Protein AF-A0A522X5A1-F1 (afdb_monomer)

Mean predicted aligned error: 7.15 Å

Structure (mmCIF, N/CA/C/O backbone):
data_AF-A0A522X5A1-F1
#
_entry.id   AF-A0A522X5A1-F1
#
loop_
_atom_site.group_PDB
_atom_site.id
_atom_site.type_symbol
_atom_site.label_atom_id
_atom_site.label_alt_id
_atom_site.label_comp_id
_atom_site.label_asym_id
_atom_site.label_entity_id
_atom_site.label_seq_id
_atom_site.pdbx_PDB_ins_code
_atom_site.Cartn_x
_atom_site.Cartn_y
_atom_site.Cartn_z
_atom_site.occupancy
_atom_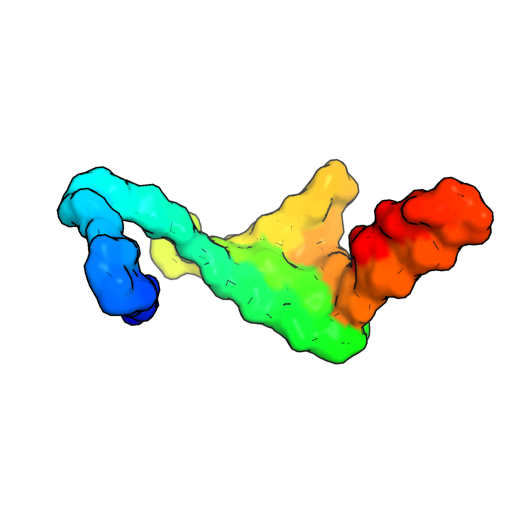site.B_iso_or_equiv
_atom_site.auth_seq_id
_atom_site.auth_comp_id
_atom_site.auth_asym_id
_atom_site.auth_atom_i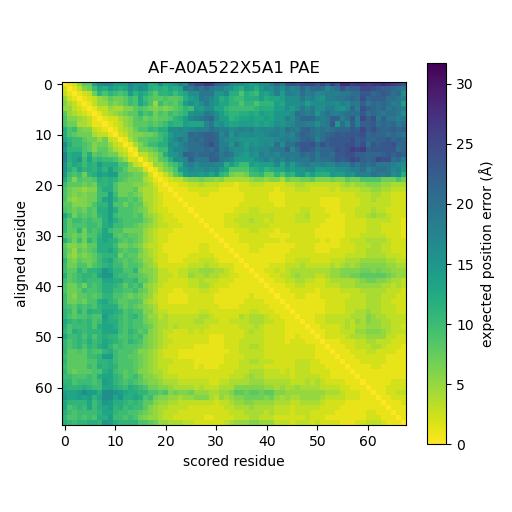d
_atom_site.pdbx_PDB_model_num
ATOM 1 N N . MET A 1 1 ? -11.498 3.612 18.471 1.00 52.53 1 MET A N 1
ATOM 2 C CA . MET A 1 1 ? -10.964 4.930 18.053 1.00 52.53 1 MET A CA 1
ATOM 3 C C . MET A 1 1 ? -11.994 5.617 17.174 1.00 52.53 1 MET A C 1
ATOM 5 O O . MET A 1 1 ? -12.761 4.912 16.530 1.00 52.53 1 MET A O 1
ATOM 9 N N . ALA A 1 2 ? -12.014 6.950 17.141 1.00 56.31 2 ALA A N 1
ATOM 10 C CA . ALA A 1 2 ? -12.749 7.691 16.118 1.00 56.31 2 ALA A CA 1
ATOM 11 C C . ALA A 1 2 ? -11.891 7.783 14.846 1.00 56.31 2 ALA A C 1
ATOM 13 O O . ALA A 1 2 ? -10.696 8.061 14.935 1.00 56.31 2 ALA A O 1
ATOM 14 N N . LEU A 1 3 ? -12.489 7.541 13.680 1.00 62.88 3 LEU A N 1
ATOM 15 C CA . LEU A 1 3 ? -11.857 7.809 12.388 1.00 62.88 3 LEU A CA 1
ATOM 16 C C . LEU A 1 3 ? -12.078 9.284 12.042 1.00 62.88 3 LEU A C 1
ATOM 18 O O . LEU A 1 3 ? -13.215 9.754 12.097 1.00 62.88 3 LEU A O 1
ATOM 22 N N . LEU A 1 4 ? -11.020 10.005 11.665 1.00 64.94 4 LEU A N 1
ATOM 23 C CA . LEU A 1 4 ? -11.154 11.373 11.166 1.00 64.94 4 LEU A CA 1
ATOM 24 C C . LEU A 1 4 ? -11.822 11.336 9.785 1.00 64.94 4 LEU A C 1
ATOM 26 O O . LEU A 1 4 ? -11.205 10.954 8.792 1.00 64.94 4 LEU A O 1
ATOM 30 N N . GLN A 1 5 ? -13.100 11.707 9.726 1.00 66.38 5 GLN A N 1
ATOM 31 C CA . GLN A 1 5 ? -13.865 11.720 8.483 1.00 66.38 5 GLN A CA 1
ATOM 32 C C . GLN A 1 5 ? -13.558 12.984 7.676 1.00 66.38 5 GLN A C 1
ATOM 34 O O . GLN A 1 5 ? -14.236 14.000 7.800 1.00 66.38 5 GLN A O 1
ATOM 39 N N . ILE A 1 6 ? -12.544 12.898 6.817 1.00 71.69 6 ILE A N 1
ATOM 40 C CA . ILE A 1 6 ? -12.338 13.860 5.730 1.00 71.69 6 ILE A CA 1
ATOM 41 C C . ILE A 1 6 ? -13.304 13.497 4.589 1.00 71.69 6 ILE A C 1
ATOM 43 O O . ILE A 1 6 ? -13.567 12.317 4.323 1.00 71.69 6 ILE A O 1
ATOM 47 N N . SER A 1 7 ? -13.922 14.495 3.961 1.00 73.88 7 SER A N 1
ATOM 48 C CA . SER A 1 7 ? -14.798 14.348 2.790 1.00 73.88 7 SER A CA 1
ATOM 49 C C . SER A 1 7 ? -14.809 15.656 2.009 1.00 73.88 7 SER A C 1
ATOM 51 O O . SER A 1 7 ? -14.775 16.727 2.613 1.00 73.88 7 SER A O 1
ATOM 53 N N . GLU A 1 8 ? -14.865 15.563 0.683 1.00 82.50 8 GLU A N 1
ATOM 54 C CA . GLU A 1 8 ? -14.934 16.737 -0.188 1.00 82.50 8 GLU A CA 1
ATOM 55 C C . GLU A 1 8 ? -16.234 17.536 0.027 1.00 82.50 8 GLU A C 1
ATOM 57 O O . GLU A 1 8 ? -17.254 16.957 0.431 1.00 82.50 8 GLU A O 1
ATOM 62 N N . PRO A 1 9 ? -16.246 18.853 -0.264 1.00 77.88 9 PRO A N 1
ATOM 63 C CA . PRO A 1 9 ? -17.445 19.680 -0.162 1.00 77.88 9 PRO A CA 1
ATOM 64 C C . PRO A 1 9 ? -18.637 19.073 -0.919 1.00 77.88 9 PRO A C 1
ATOM 66 O O . PRO A 1 9 ? -18.587 18.853 -2.125 1.00 77.88 9 PRO A O 1
ATOM 69 N N . GLY A 1 10 ? -19.722 18.791 -0.194 1.00 76.56 10 GLY A N 1
ATOM 70 C CA . GLY A 1 10 ? -20.937 18.172 -0.740 1.00 76.56 10 GLY A CA 1
ATOM 71 C C . GLY A 1 10 ? -20.931 16.637 -0.826 1.00 76.56 10 GLY A C 1
ATOM 72 O O . GLY A 1 10 ? -21.993 16.061 -1.041 1.00 76.56 10 GLY A O 1
ATOM 73 N N . LEU A 1 11 ? -19.801 15.957 -0.589 1.00 76.69 11 LEU A N 1
ATOM 74 C CA . LEU A 1 11 ? -19.674 14.488 -0.661 1.00 76.69 11 LEU A CA 1
ATOM 75 C C . LEU A 1 11 ? -19.633 13.806 0.722 1.00 76.69 11 LEU A C 1
ATOM 77 O O . LEU A 1 11 ? -18.935 12.811 0.934 1.00 76.69 11 LEU A O 1
ATOM 81 N N . SER A 1 12 ? -20.402 14.326 1.682 1.00 69.81 12 SER A N 1
ATOM 82 C CA . SER A 1 12 ? -20.605 13.653 2.972 1.00 69.81 12 SER A CA 1
ATOM 83 C C . SER A 1 12 ? -21.519 12.432 2.807 1.00 69.81 12 SER A C 1
ATOM 85 O O . SER A 1 12 ? -22.569 12.509 2.172 1.00 69.81 12 SER A O 1
ATOM 87 N N . THR A 1 13 ? -21.127 11.289 3.374 1.00 65.56 13 THR A N 1
ATOM 88 C CA . THR A 1 13 ? -21.873 10.021 3.256 1.00 65.56 13 THR A CA 1
ATOM 89 C C . THR A 1 13 ? -23.047 9.947 4.228 1.00 65.56 13 THR A C 1
ATOM 91 O O . THR A 1 13 ? -22.986 10.500 5.324 1.00 65.56 13 THR A O 1
ATOM 94 N N . ALA A 1 14 ? -24.087 9.187 3.868 1.00 65.56 14 ALA A N 1
ATOM 95 C CA . ALA A 1 14 ? -25.248 8.964 4.728 1.00 65.56 14 ALA A CA 1
ATOM 96 C C . ALA A 1 14 ? -24.845 8.397 6.113 1.00 65.56 14 ALA A C 1
ATOM 98 O O . ALA A 1 14 ? -23.979 7.518 6.182 1.00 65.56 14 ALA A O 1
ATOM 99 N N . PRO A 1 15 ? -25.492 8.826 7.217 1.00 60.47 15 PRO A N 1
ATOM 100 C CA . PRO A 1 15 ? -25.030 8.584 8.594 1.00 60.47 15 PRO A CA 1
ATOM 101 C C . PRO A 1 15 ? -25.089 7.121 9.072 1.00 60.47 15 PRO A C 1
ATOM 103 O O . PRO A 1 15 ? -24.713 6.829 10.205 1.00 60.47 15 PRO A O 1
ATOM 106 N N . HIS A 1 16 ? -25.555 6.194 8.233 1.00 61.91 16 HIS A N 1
ATOM 107 C CA . HIS A 1 16 ? -25.637 4.757 8.529 1.00 61.91 16 HIS A CA 1
ATOM 108 C C . HIS A 1 16 ? -24.690 3.913 7.661 1.00 61.91 16 HIS A C 1
ATOM 110 O O . HIS A 1 16 ? -24.671 2.687 7.765 1.00 61.91 16 HIS A O 1
ATOM 116 N N . GLN A 1 17 ? -23.890 4.548 6.798 1.00 64.38 17 GLN A N 1
ATOM 117 C CA . GLN A 1 17 ? -22.951 3.851 5.929 1.00 64.38 17 GLN A CA 1
ATOM 118 C C . GLN A 1 17 ? -21.660 3.524 6.695 1.00 64.38 17 GLN A C 1
ATOM 120 O O . GLN A 1 17 ? -20.812 4.390 6.913 1.00 64.38 17 GLN A O 1
ATOM 125 N N . HIS A 1 18 ? -21.495 2.258 7.087 1.00 62.31 18 HIS A N 1
ATOM 126 C CA . HIS A 1 18 ? -20.251 1.746 7.671 1.00 62.31 18 HIS A CA 1
ATOM 127 C C . HIS A 1 18 ? -19.093 1.838 6.655 1.00 62.31 18 HIS A C 1
ATOM 129 O O . HIS A 1 18 ? -18.828 0.892 5.913 1.00 62.31 18 HIS A O 1
ATOM 135 N N . ARG A 1 19 ? -18.375 2.971 6.629 1.00 65.75 19 ARG A N 1
ATOM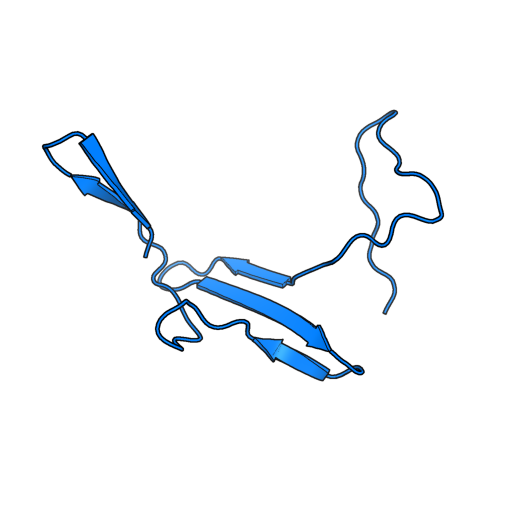 136 C CA . ARG A 1 19 ? -17.073 3.077 5.950 1.00 65.75 19 ARG A CA 1
ATOM 137 C C . ARG A 1 19 ? -16.086 2.128 6.643 1.00 65.75 19 ARG A C 1
ATOM 139 O O . ARG A 1 19 ? -15.696 2.375 7.783 1.00 65.75 19 ARG A O 1
ATOM 146 N N . LEU A 1 20 ? -15.683 1.055 5.963 1.00 81.56 20 LEU A N 1
ATOM 147 C CA . LEU A 1 20 ? -14.522 0.257 6.365 1.00 81.56 20 LEU A CA 1
ATOM 148 C C . LEU A 1 20 ? -13.252 1.112 6.249 1.00 81.56 20 LEU A C 1
ATOM 150 O O . LEU A 1 20 ? -13.177 2.001 5.401 1.00 81.56 20 LEU A O 1
ATOM 154 N N . ALA A 1 21 ? -12.257 0.837 7.091 1.00 86.62 21 ALA A N 1
ATOM 155 C CA . ALA A 1 21 ? -10.993 1.563 7.101 1.00 86.62 21 ALA A CA 1
ATOM 156 C C . ALA A 1 21 ? -9.796 0.615 7.231 1.00 86.62 21 ALA A C 1
ATOM 158 O O . ALA A 1 21 ? -9.847 -0.401 7.933 1.00 86.62 21 ALA A O 1
ATOM 159 N N . VAL A 1 22 ? -8.707 1.000 6.573 1.00 94.00 22 VAL A N 1
ATOM 160 C CA . VAL A 1 22 ? -7.387 0.380 6.674 1.00 94.00 22 VAL A CA 1
ATOM 161 C C . VAL A 1 22 ? -6.350 1.465 6.956 1.00 94.00 22 VAL A C 1
ATOM 163 O O . VAL A 1 22 ? -6.502 2.601 6.508 1.00 94.00 22 VAL A O 1
ATOM 166 N N . GLY A 1 23 ? -5.306 1.119 7.701 1.00 94.56 23 GLY A N 1
ATOM 167 C CA . GLY A 1 23 ? -4.036 1.830 7.643 1.00 94.56 23 GLY A CA 1
ATOM 168 C C . GLY A 1 23 ? -3.215 1.261 6.490 1.00 94.56 23 GLY A C 1
ATOM 169 O O . GLY A 1 23 ? -3.219 0.048 6.282 1.00 94.56 23 GLY A O 1
ATOM 170 N N . ILE A 1 24 ? -2.530 2.125 5.750 1.00 96.62 24 ILE A N 1
ATOM 171 C CA . ILE A 1 24 ? -1.586 1.733 4.702 1.00 96.62 24 ILE A CA 1
ATOM 172 C C . ILE A 1 24 ? -0.248 2.364 5.069 1.00 96.62 24 ILE A C 1
ATOM 174 O O . ILE A 1 24 ? -0.190 3.575 5.286 1.00 96.62 24 ILE A O 1
ATOM 178 N N . ASP A 1 25 ? 0.799 1.550 5.150 1.00 97.06 25 ASP A N 1
ATOM 179 C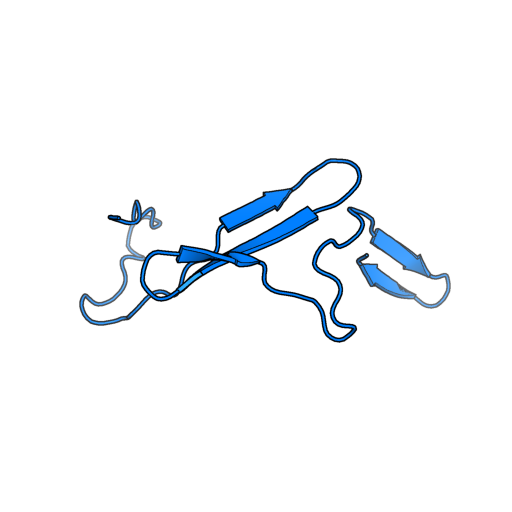 CA . ASP A 1 25 ? 2.175 2.038 5.193 1.00 97.06 25 ASP A CA 1
ATOM 180 C C . ASP A 1 25 ? 2.738 1.974 3.772 1.00 97.06 25 ASP A C 1
ATOM 182 O O . ASP A 1 25 ? 2.733 0.908 3.154 1.00 97.06 25 ASP A O 1
ATOM 186 N N . LEU A 1 26 ? 3.167 3.122 3.248 1.00 97.38 26 LEU A N 1
ATOM 187 C CA . LEU A 1 26 ? 3.702 3.287 1.894 1.00 97.38 26 LEU A CA 1
ATOM 188 C C . LEU A 1 26 ? 5.211 3.535 1.975 1.00 97.38 26 LEU A C 1
ATOM 190 O O . LEU A 1 26 ? 5.710 4.611 1.637 1.00 97.38 26 LEU A O 1
ATOM 194 N N . GLY A 1 27 ? 5.933 2.537 2.485 1.00 97.31 27 GLY A N 1
ATOM 195 C CA . GLY A 1 27 ? 7.387 2.573 2.600 1.00 97.31 27 GLY A CA 1
ATOM 196 C C . GLY A 1 27 ? 8.082 2.564 1.235 1.00 97.31 27 GLY A C 1
ATOM 197 O O . GLY A 1 27 ? 7.520 2.158 0.220 1.00 97.31 27 GLY A O 1
ATOM 198 N N . THR A 1 28 ? 9.344 2.994 1.193 1.00 97.69 28 THR A N 1
ATOM 199 C CA . THR A 1 28 ? 10.116 3.120 -0.059 1.00 97.69 28 THR A CA 1
ATOM 200 C C . THR A 1 28 ? 10.536 1.786 -0.676 1.00 97.69 28 THR A C 1
ATOM 202 O O . THR A 1 28 ? 10.683 1.708 -1.891 1.00 97.69 28 THR A O 1
ATOM 205 N N . THR A 1 29 ? 10.732 0.746 0.139 1.00 97.88 29 THR A N 1
ATOM 206 C CA . THR A 1 29 ? 11.144 -0.596 -0.323 1.00 97.88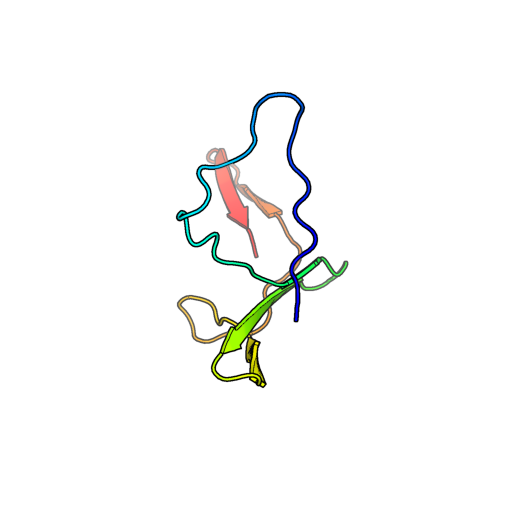 29 THR A CA 1
ATOM 207 C C . THR A 1 29 ? 9.986 -1.589 -0.311 1.00 97.88 29 THR A C 1
ATOM 209 O O . THR A 1 29 ? 9.865 -2.401 -1.222 1.00 97.88 29 THR A O 1
ATOM 212 N N . ASN A 1 30 ? 9.138 -1.531 0.719 1.00 98.12 30 ASN A N 1
ATOM 213 C CA . ASN A 1 30 ? 7.956 -2.373 0.881 1.00 98.12 30 ASN A CA 1
ATOM 214 C C . ASN A 1 30 ? 6.816 -1.548 1.489 1.00 98.12 30 ASN A C 1
ATOM 216 O O . ASN A 1 30 ? 7.070 -0.595 2.228 1.00 98.12 30 ASN A O 1
ATOM 220 N N . SER A 1 31 ? 5.587 -1.974 1.224 1.00 98.25 31 SER A N 1
ATOM 221 C CA . SER A 1 31 ? 4.338 -1.440 1.761 1.00 98.25 31 SER A CA 1
ATOM 222 C C . SER A 1 31 ? 3.551 -2.542 2.482 1.00 98.25 31 SER A C 1
ATOM 224 O O . SER A 1 31 ? 3.747 -3.731 2.211 1.00 98.25 31 SER A O 1
ATOM 226 N N . LEU A 1 32 ? 2.636 -2.161 3.378 1.00 97.75 32 LEU A N 1
ATOM 227 C CA . LEU A 1 32 ? 1.671 -3.085 3.993 1.00 97.75 32 LEU A CA 1
ATOM 228 C C . LEU A 1 32 ? 0.303 -2.430 4.199 1.00 97.75 32 LEU A C 1
ATOM 230 O O . LEU A 1 32 ? 0.184 -1.205 4.265 1.00 97.75 32 LEU A O 1
ATOM 234 N N . VAL A 1 33 ? -0.729 -3.259 4.363 1.00 97.44 33 VAL A N 1
ATOM 235 C CA . VAL A 1 33 ? -2.091 -2.824 4.706 1.00 97.44 33 VAL A CA 1
ATOM 236 C C . VAL A 1 33 ? -2.521 -3.494 6.009 1.00 97.44 33 VAL A C 1
ATOM 238 O O . VAL A 1 33 ? -2.377 -4.701 6.169 1.00 97.44 33 VAL A O 1
ATOM 241 N N . ALA A 1 34 ? -3.082 -2.734 6.947 1.00 96.94 34 ALA A N 1
ATOM 242 C CA . ALA A 1 34 ? -3.562 -3.244 8.230 1.00 96.94 34 ALA A CA 1
ATOM 243 C C . ALA A 1 34 ? -4.955 -2.702 8.578 1.00 96.94 34 ALA A C 1
ATOM 245 O O . ALA A 1 34 ? -5.381 -1.655 8.096 1.00 96.94 34 ALA A O 1
ATOM 246 N N . THR A 1 35 ? -5.684 -3.390 9.453 1.00 95.06 35 THR A N 1
ATOM 247 C CA . THR A 1 35 ? -6.972 -2.917 9.986 1.00 95.06 35 THR A CA 1
ATOM 248 C C . THR A 1 35 ? -7.141 -3.316 11.452 1.00 95.06 35 THR A C 1
ATOM 250 O O . THR A 1 35 ? -6.384 -4.135 11.970 1.00 95.06 35 THR A O 1
ATOM 253 N N . VAL A 1 36 ? -8.126 -2.744 12.145 1.00 92.69 36 VAL A N 1
ATOM 254 C CA . VAL A 1 36 ? -8.402 -3.060 13.554 1.00 92.69 36 VAL A CA 1
ATOM 255 C C . VAL A 1 36 ? -9.573 -4.037 13.641 1.00 92.69 36 VAL A C 1
ATOM 257 O O . VAL A 1 36 ? -10.710 -3.680 13.335 1.00 92.69 36 VAL A O 1
ATOM 260 N N . ARG A 1 37 ? -9.313 -5.266 14.099 1.00 89.62 37 A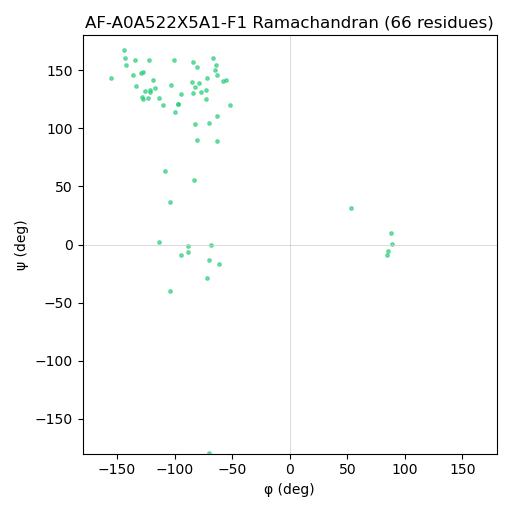RG A N 1
ATOM 261 C CA . ARG A 1 37 ? -10.330 -6.304 14.346 1.00 89.62 37 ARG A CA 1
ATOM 262 C C . ARG A 1 37 ? -10.406 -6.578 15.846 1.00 89.62 37 ARG A C 1
ATOM 264 O O . ARG A 1 37 ? -9.390 -6.843 16.475 1.00 89.62 37 ARG A O 1
ATOM 271 N N . HIS A 1 38 ? -11.600 -6.481 16.431 1.00 90.75 38 HIS A N 1
ATOM 272 C CA . HIS A 1 38 ? -11.831 -6.680 17.876 1.00 90.75 38 HIS A CA 1
ATOM 273 C C . HIS A 1 38 ? -10.925 -5.826 18.795 1.00 90.75 38 HIS A C 1
ATOM 275 O O . HIS A 1 38 ? -10.564 -6.243 19.890 1.00 90.75 38 HIS A O 1
ATOM 281 N N . GLY A 1 39 ? -10.539 -4.625 18.343 1.00 89.31 39 GLY A N 1
ATOM 282 C CA . GLY A 1 39 ? -9.624 -3.726 19.062 1.00 89.31 39 GLY A CA 1
ATOM 283 C C . GLY A 1 39 ? -8.128 -3.989 18.836 1.00 89.31 39 GLY A C 1
ATOM 284 O O . GLY A 1 39 ? -7.316 -3.179 19.270 1.00 89.31 39 GLY A O 1
ATOM 285 N N . ILE A 1 40 ? -7.761 -5.057 18.121 1.00 93.00 40 ILE A N 1
ATOM 286 C CA . ILE A 1 40 ? -6.375 -5.452 17.831 1.00 93.00 40 ILE A CA 1
ATOM 287 C C . ILE A 1 40 ? -6.020 -5.073 16.385 1.00 93.00 40 ILE A C 1
ATOM 289 O O . ILE A 1 40 ? -6.818 -5.278 15.471 1.00 93.00 40 ILE A O 1
ATOM 293 N N . SER A 1 41 ? -4.821 -4.532 16.161 1.00 93.38 41 SER A N 1
ATOM 294 C CA . SER A 1 41 ? -4.270 -4.285 14.822 1.00 93.38 41 SER A CA 1
ATOM 295 C C . SER A 1 41 ? -3.847 -5.595 14.152 1.00 93.38 41 SER A C 1
ATOM 297 O O . SER A 1 41 ? -3.034 -6.333 14.705 1.00 93.38 41 SER A O 1
ATOM 299 N N . VAL A 1 42 ? -4.364 -5.861 12.954 1.00 96.25 42 VAL A N 1
ATOM 300 C CA . VAL A 1 4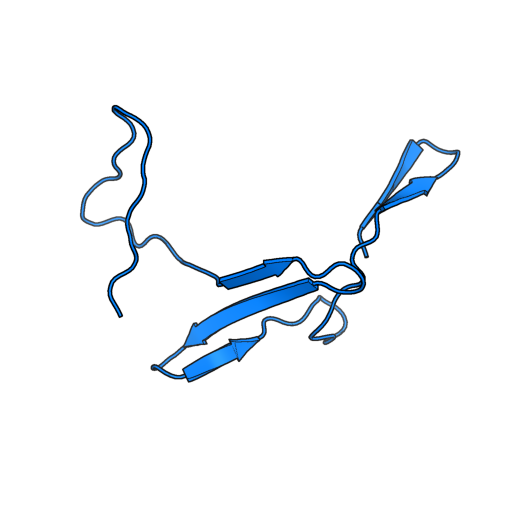2 ? -4.090 -7.068 12.162 1.00 96.25 42 VAL A CA 1
ATOM 301 C C . VAL A 1 42 ? -3.670 -6.652 10.752 1.00 96.25 42 VAL A C 1
ATOM 303 O O . VAL A 1 42 ? -4.384 -5.885 10.102 1.00 96.25 42 VAL A O 1
ATOM 306 N N . VAL A 1 43 ? -2.523 -7.149 10.287 1.00 97.25 43 VAL A N 1
ATOM 307 C CA . VAL A 1 43 ? -2.057 -6.973 8.901 1.00 97.25 43 VAL A CA 1
ATOM 308 C C . VAL A 1 43 ? -2.914 -7.831 7.964 1.00 97.25 43 VAL A C 1
ATOM 310 O O . VAL A 1 43 ? -3.367 -8.913 8.340 1.00 97.25 43 VAL A O 1
ATOM 313 N N . LEU A 1 44 ? -3.191 -7.321 6.768 1.00 96.50 44 LEU A N 1
ATOM 314 C CA . LEU A 1 44 ? -3.874 -8.042 5.702 1.00 96.50 44 LEU A CA 1
ATOM 315 C C . LEU A 1 44 ? -2.816 -8.613 4.758 1.00 96.50 44 LEU A C 1
ATOM 317 O O . LEU A 1 44 ? -2.025 -7.858 4.200 1.00 96.50 44 LEU A O 1
ATOM 321 N N . ASN A 1 45 ? -2.810 -9.934 4.601 1.00 96.94 45 ASN A N 1
ATOM 322 C CA . ASN A 1 45 ? -1.878 -10.615 3.709 1.00 96.94 45 ASN A CA 1
ATOM 323 C C . ASN A 1 45 ? -2.400 -10.607 2.260 1.00 96.94 45 ASN A C 1
ATOM 325 O O . ASN A 1 45 ? -3.610 -10.492 2.040 1.00 96.94 45 ASN A O 1
ATOM 329 N N . ASP A 1 46 ? -1.490 -10.760 1.297 1.00 93.94 46 ASP A N 1
ATOM 330 C CA . ASP A 1 46 ? -1.802 -10.994 -0.120 1.00 93.94 46 ASP A CA 1
ATOM 331 C C . ASP A 1 46 ? -2.403 -12.399 -0.367 1.00 93.94 46 ASP A C 1
ATOM 333 O O . ASP A 1 46 ? -2.559 -13.215 0.551 1.00 93.94 46 ASP A O 1
ATOM 337 N N . GLU A 1 47 ? -2.715 -12.711 -1.626 1.00 93.56 47 GLU A N 1
ATOM 338 C CA . GLU A 1 47 ? -3.197 -14.029 -2.061 1.00 93.56 47 GLU A CA 1
ATOM 339 C C . GLU A 1 47 ? -2.211 -15.191 -1.816 1.00 93.56 47 GLU A C 1
ATOM 341 O O . GLU A 1 47 ? -2.630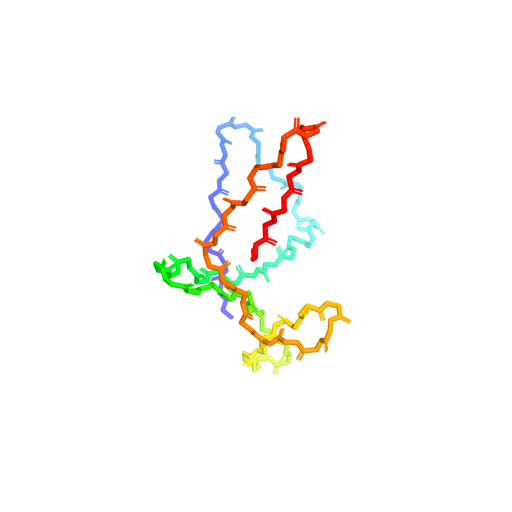 -16.351 -1.802 1.00 93.56 47 GLU A O 1
ATOM 346 N N . ASN A 1 48 ? -0.928 -14.900 -1.580 1.00 93.88 48 ASN A N 1
ATOM 347 C CA . ASN A 1 48 ? 0.124 -15.874 -1.280 1.00 93.88 48 ASN A CA 1
ATOM 348 C C . ASN A 1 48 ? 0.337 -16.073 0.235 1.00 93.88 48 ASN A C 1
ATOM 350 O O . ASN A 1 48 ? 1.071 -16.975 0.645 1.00 93.88 48 ASN A O 1
ATOM 354 N N . GLY A 1 49 ? -0.288 -15.245 1.080 1.00 95.81 49 GLY A N 1
ATOM 355 C CA . GLY A 1 49 ? -0.080 -15.225 2.528 1.00 95.81 49 GLY A CA 1
ATOM 356 C C . GLY A 1 49 ? 1.062 -14.313 3.004 1.00 95.81 49 GLY A C 1
ATOM 357 O O . GLY A 1 49 ? 1.388 -14.343 4.192 1.00 95.81 49 GLY A O 1
ATOM 358 N N . SER A 1 50 ? 1.633 -13.480 2.136 1.00 95.62 50 SER A N 1
ATOM 359 C CA . SER A 1 50 ? 2.664 -12.479 2.434 1.00 95.62 50 SER A CA 1
ATOM 360 C C . SER A 1 50 ? 2.068 -11.243 3.113 1.00 95.62 50 SER A C 1
ATOM 362 O O . SER A 1 50 ? 1.100 -10.667 2.630 1.00 95.62 50 SER A O 1
ATOM 364 N N . ALA A 1 51 ? 2.668 -10.793 4.217 1.00 96.31 51 ALA A N 1
ATOM 365 C CA . ALA A 1 51 ? 2.226 -9.608 4.969 1.00 96.31 51 ALA A CA 1
ATOM 366 C C . ALA A 1 51 ? 2.848 -8.275 4.486 1.00 96.31 51 ALA A C 1
ATOM 368 O O . ALA A 1 51 ? 2.491 -7.212 4.988 1.00 96.31 51 ALA A O 1
ATOM 369 N N . MET A 1 52 ? 3.803 -8.336 3.553 1.00 96.94 52 MET A N 1
ATOM 370 C CA . MET A 1 52 ? 4.551 -7.200 3.001 1.00 96.94 52 MET A CA 1
ATOM 371 C C . MET A 1 52 ? 4.588 -7.340 1.479 1.00 96.94 52 MET A C 1
ATOM 373 O O . MET A 1 52 ? 4.867 -8.434 0.988 1.00 96.94 52 MET A O 1
ATOM 377 N N . LEU A 1 53 ? 4.365 -6.245 0.754 1.00 96.44 53 LEU A N 1
ATOM 378 C CA . LEU A 1 53 ? 4.456 -6.187 -0.708 1.00 96.44 53 LEU A CA 1
ATOM 379 C C . LEU A 1 53 ? 5.583 -5.219 -1.113 1.00 96.44 53 LEU A C 1
ATOM 381 O O . LEU A 1 53 ? 5.640 -4.127 -0.541 1.00 96.44 53 LEU A O 1
ATOM 385 N N . PRO A 1 54 ? 6.468 -5.546 -2.071 1.00 97.50 54 PRO A N 1
ATOM 386 C CA . PRO A 1 54 ? 7.470 -4.601 -2.560 1.00 97.50 54 PRO A CA 1
ATOM 387 C C . PRO A 1 54 ? 6.839 -3.323 -3.131 1.00 97.50 54 PRO A C 1
ATOM 389 O O . PRO A 1 54 ? 5.822 -3.358 -3.821 1.00 97.50 54 PRO A O 1
ATOM 392 N N . SER A 1 55 ? 7.457 -2.170 -2.876 1.00 97.94 55 SER A N 1
ATOM 393 C CA . SER A 1 55 ? 6.963 -0.863 -3.344 1.00 97.94 55 SER A CA 1
ATOM 394 C C . SER A 1 55 ? 7.396 -0.578 -4.787 1.00 97.94 55 SER A C 1
ATOM 396 O O . SER A 1 55 ? 8.060 0.420 -5.073 1.00 97.94 55 SER A O 1
ATOM 398 N N . VAL A 1 56 ? 7.068 -1.496 -5.699 1.00 97.62 56 VAL A N 1
ATOM 399 C CA . VAL A 1 56 ? 7.571 -1.531 -7.080 1.00 97.62 56 VAL A CA 1
ATOM 400 C C . VAL A 1 56 ? 6.413 -1.623 -8.077 1.00 97.62 56 VAL A C 1
ATOM 402 O O . VAL A 1 56 ? 5.370 -2.214 -7.802 1.00 97.62 56 VAL A O 1
ATOM 405 N N . VAL A 1 57 ? 6.604 -1.028 -9.258 1.00 98.00 57 VAL A N 1
ATOM 406 C CA . VAL A 1 57 ? 5.737 -1.214 -10.428 1.00 98.00 57 VAL A CA 1
ATOM 407 C C . VAL A 1 57 ? 6.606 -1.610 -11.616 1.00 98.00 57 VAL A C 1
ATOM 409 O O . VAL A 1 57 ? 7.550 -0.900 -11.969 1.00 98.00 57 VAL A O 1
ATOM 412 N N . ARG A 1 58 ? 6.278 -2.735 -12.251 1.00 98.19 58 ARG A N 1
ATOM 413 C CA . ARG A 1 58 ? 6.953 -3.253 -13.444 1.00 98.19 58 ARG A CA 1
ATOM 414 C C . ARG A 1 58 ? 6.033 -3.129 -14.653 1.00 98.19 58 ARG A C 1
ATOM 416 O O . ARG A 1 58 ? 4.986 -3.765 -14.707 1.00 98.19 58 ARG A O 1
ATOM 423 N N . TYR A 1 59 ? 6.486 -2.378 -15.650 1.00 98.25 59 TYR A N 1
ATOM 424 C CA . TYR A 1 59 ? 5.887 -2.334 -16.983 1.00 98.25 59 TYR A CA 1
ATOM 425 C C . TYR A 1 59 ? 6.614 -3.332 -17.893 1.00 98.25 59 TYR A C 1
ATOM 427 O O . TYR A 1 59 ? 7.847 -3.344 -17.947 1.00 98.25 59 TYR A O 1
ATOM 435 N N . ALA A 1 60 ? 5.866 -4.191 -18.578 1.00 98.19 60 ALA A N 1
ATOM 436 C CA . ALA A 1 60 ? 6.381 -5.201 -19.495 1.00 98.19 60 ALA A CA 1
ATOM 437 C C . ALA A 1 60 ? 6.261 -4.748 -20.964 1.00 98.19 60 ALA A C 1
ATOM 439 O O . ALA A 1 60 ? 5.484 -3.857 -21.303 1.00 98.19 60 ALA A O 1
ATOM 440 N N . ALA A 1 61 ? 7.062 -5.351 -21.849 1.00 97.94 61 ALA A N 1
ATOM 441 C CA . ALA A 1 61 ? 7.173 -4.942 -23.256 1.00 97.94 61 ALA A CA 1
ATOM 442 C C . ALA A 1 61 ? 5.918 -5.241 -24.107 1.00 97.94 61 ALA A C 1
ATOM 444 O O . ALA A 1 61 ? 5.787 -4.722 -25.211 1.00 97.94 61 ALA A O 1
ATOM 445 N N . ASP A 1 62 ? 5.005 -6.060 -23.587 1.00 97.69 62 ASP A N 1
ATOM 446 C CA . ASP A 1 62 ? 3.675 -6.359 -24.129 1.00 97.69 62 ASP A CA 1
ATOM 447 C C . ASP A 1 62 ? 2.585 -5.381 -23.636 1.00 97.69 62 ASP A C 1
ATOM 449 O O . ASP A 1 62 ? 1.426 -5.497 -24.030 1.00 97.69 62 ASP A O 1
ATOM 453 N N . GLY A 1 63 ? 2.945 -4.415 -22.782 1.00 97.56 63 GLY A N 1
ATOM 454 C CA . GLY A 1 63 ? 2.016 -3.491 -22.128 1.00 97.56 63 GLY A CA 1
ATOM 455 C C . GLY A 1 63 ? 1.449 -4.002 -20.798 1.00 97.56 63 GLY A C 1
ATOM 456 O O . GLY A 1 63 ? 0.673 -3.285 -20.165 1.00 97.56 6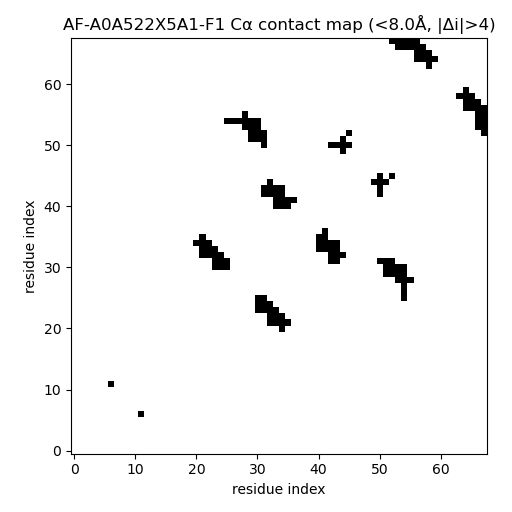3 GLY A O 1
ATOM 457 N N . GLY A 1 64 ? 1.834 -5.200 -20.344 1.00 98.25 64 GLY A N 1
ATOM 458 C CA . GLY A 1 64 ? 1.451 -5.718 -19.033 1.00 98.25 64 GLY A CA 1
ATOM 459 C C . GLY A 1 64 ? 2.005 -4.871 -17.881 1.00 98.25 64 GLY A C 1
ATOM 460 O O . GLY A 1 64 ? 3.115 -4.342 -17.956 1.00 98.25 64 GLY A O 1
ATOM 461 N N . VAL A 1 65 ? 1.242 -4.769 -16.790 1.00 98.25 65 VAL A N 1
ATOM 462 C CA . VAL A 1 65 ? 1.652 -4.078 -15.558 1.00 98.25 65 VAL A CA 1
ATOM 463 C C . VAL A 1 65 ? 1.605 -5.059 -14.391 1.00 98.25 65 VAL A C 1
ATOM 465 O O . VAL A 1 65 ? 0.610 -5.753 -14.198 1.00 98.25 65 VAL A O 1
ATOM 468 N N . THR A 1 66 ? 2.677 -5.104 -13.606 1.00 96.94 66 THR A N 1
ATOM 469 C CA . THR A 1 66 ? 2.754 -5.819 -12.324 1.00 96.94 66 THR A CA 1
ATOM 470 C C . THR A 1 66 ? 3.041 -4.804 -11.219 1.00 96.94 66 THR A C 1
ATOM 472 O O . THR A 1 66 ? 3.807 -3.865 -11.438 1.00 96.94 66 THR A O 1
ATOM 475 N N . VAL A 1 67 ? 2.422 -4.975 -10.052 1.00 95.81 67 VAL A N 1
ATOM 476 C CA . VAL A 1 67 ? 2.641 -4.152 -8.852 1.00 95.81 67 VAL A CA 1
ATOM 477 C C . VAL A 1 67 ? 2.986 -5.100 -7.708 1.00 95.81 67 VAL A C 1
ATOM 479 O O . VAL A 1 67 ? 2.289 -6.101 -7.541 1.00 95.81 67 VAL A O 1
ATOM 482 N N . GLY A 1 68 ? 4.051 -4.790 -6.965 1.00 91.50 68 GLY A N 1
ATOM 483 C CA . GLY A 1 68 ? 4.774 -5.756 -6.125 1.00 91.50 68 GLY A CA 1
ATOM 484 C C . GLY A 1 68 ? 6.030 -6.312 -6.789 1.00 91.50 68 GLY A C 1
ATOM 485 O O . GLY A 1 68 ? 6.315 -5.932 -7.949 1.00 91.50 68 GLY A O 1
#

Nearest PDB structures (foldseek):
  6p2u-assembly1_A  TM=9.749E-01  e=3.212E-04  Homo sapiens
  7n46-assembly1_A  TM=9.362E-01  e=5.827E-04  Escherichia coli K-12
  7rax-assembly1_A  TM=8.649E-01  e=4.076E-04  Escherichia coli K-12
  5ey4-assembly1_A  TM=9.163E-01  e=1.122E-03  Homo sapiens
  6dfo-assembly1_A  TM=9.194E-01  e=1.511E-03  Homo sapiens

Solvent-accessible surface area (backbone atoms only — not comparable to full-atom values): 4552 Å² total; per-residue (Å²): 132,86,78,87,82,81,64,60,95,91,58,73,74,65,97,80,65,84,77,83,74,68,53,73,49,83,42,83,66,41,24,38,41,29,34,73,55,98,87,40,83,42,74,51,53,50,101,86,67,45,62,65,40,46,55,42,75,46,80,45,98,87,70,49,77,45,75,75

Secondary structure (DSSP, 8-state):
--------TT-PPPTT------EEEE-SSEEEEEEEETTEEEEEP-TTS-S-EES-EEE-TTS-EEE-

Foldseek 3Di:
DDDDDDDPVPGDDDPPDPDADWDWALDQFKIWIWHADPNDIDTDADPVRHRIFTQDWDQDPVRDIDGD

Radius of gyration: 16.39 Å; Cα contacts (8 Å, |Δi|>4): 76; chains: 1; bounding box: 37×36×43 Å

Sequence (68 aa):
MALLQISEPGLSTAPHQHRLAVGIDLGTTNSLVATVRHGISVVLNDENGSAMLPSVVRYAADGGVTVG

pLDDT: mean 87.65, std 13.6, range [52.53, 98.25]